Protein AF-A0A7V7XJT5-F1 (afdb_monomer_lite)

Structure (mmCIF, N/CA/C/O backbone):
data_AF-A0A7V7XJT5-F1
#
_entry.id   AF-A0A7V7XJT5-F1
#
loop_
_atom_site.group_PDB
_atom_site.id
_atom_site.type_symbol
_atom_site.label_atom_id
_atom_site.label_alt_id
_atom_site.label_comp_id
_atom_site.label_asym_id
_atom_site.label_entity_id
_atom_site.label_seq_id
_atom_site.pdbx_PDB_ins_code
_atom_site.Cartn_x
_atom_site.Cartn_y
_atom_site.Cartn_z
_atom_site.occupancy
_atom_site.B_iso_or_equiv
_atom_site.auth_seq_id
_atom_site.auth_comp_id
_atom_site.auth_asym_id
_atom_site.auth_atom_id
_atom_site.pdbx_PDB_model_num
ATOM 1 N N . MET A 1 1 ? 20.065 -6.247 -8.187 1.00 69.31 1 MET A N 1
ATOM 2 C CA . MET A 1 1 ? 19.082 -5.163 -7.949 1.00 69.31 1 MET A CA 1
ATOM 3 C C . MET A 1 1 ? 19.843 -3.856 -7.862 1.00 69.31 1 MET A C 1
ATOM 5 O O . MET A 1 1 ? 20.864 -3.833 -7.185 1.00 69.31 1 MET A O 1
ATOM 9 N N . ASN A 1 2 ? 19.409 -2.814 -8.571 1.00 86.94 2 ASN A N 1
ATOM 10 C CA . ASN A 1 2 ? 20.040 -1.496 -8.467 1.00 86.94 2 ASN A CA 1
ATOM 11 C C . ASN A 1 2 ? 19.500 -0.733 -7.239 1.00 86.94 2 ASN A C 1
ATOM 13 O O . ASN A 1 2 ? 18.466 -1.097 -6.671 1.00 86.94 2 ASN A O 1
ATOM 17 N N . ALA A 1 3 ? 20.217 0.311 -6.814 1.00 90.88 3 ALA A N 1
ATOM 18 C CA . ALA A 1 3 ? 19.859 1.100 -5.632 1.00 90.88 3 ALA A CA 1
ATOM 19 C C . ALA A 1 3 ? 18.457 1.729 -5.744 1.00 90.88 3 ALA A C 1
ATOM 21 O O . ALA A 1 3 ? 17.734 1.819 -4.755 1.00 90.88 3 ALA A O 1
ATOM 22 N N . LEU A 1 4 ? 18.049 2.100 -6.960 1.00 91.44 4 LEU A N 1
ATOM 23 C CA . LEU A 1 4 ? 16.752 2.713 -7.230 1.00 91.44 4 LEU A CA 1
ATOM 24 C C . LEU A 1 4 ? 15.585 1.734 -7.012 1.00 91.44 4 LEU A C 1
ATOM 26 O O . LEU A 1 4 ? 14.600 2.095 -6.372 1.00 91.44 4 LEU A O 1
ATOM 30 N N . SER A 1 5 ? 15.703 0.478 -7.459 1.00 89.50 5 SER A N 1
ATOM 31 C CA . SER A 1 5 ? 14.699 -0.557 -7.179 1.00 89.50 5 SER A CA 1
ATOM 32 C C . SER A 1 5 ? 14.572 -0.822 -5.680 1.00 89.50 5 SER A C 1
ATOM 34 O O . SER A 1 5 ? 13.467 -0.982 -5.171 1.00 89.50 5 SER A O 1
ATOM 36 N N . ILE A 1 6 ? 15.691 -0.848 -4.952 1.00 93.25 6 ILE A N 1
ATOM 37 C CA . ILE A 1 6 ? 15.664 -1.029 -3.493 1.00 93.25 6 ILE A CA 1
ATOM 38 C C . ILE A 1 6 ? 14.918 0.133 -2.832 1.00 93.25 6 ILE A C 1
ATOM 40 O O . ILE A 1 6 ? 14.071 -0.103 -1.974 1.00 93.25 6 ILE A O 1
ATOM 44 N N . LEU A 1 7 ? 15.176 1.370 -3.265 1.00 94.50 7 LEU A N 1
ATOM 45 C CA . LEU A 1 7 ? 14.488 2.552 -2.752 1.00 94.50 7 LEU A CA 1
ATOM 46 C C . LEU A 1 7 ? 12.970 2.469 -2.960 1.00 94.50 7 LEU A C 1
ATOM 48 O O . LEU A 1 7 ? 12.222 2.674 -2.006 1.00 94.50 7 LEU A O 1
ATOM 52 N N . PHE A 1 8 ? 12.507 2.114 -4.163 1.00 93.69 8 PHE A N 1
ATOM 53 C CA . PHE A 1 8 ? 11.075 1.916 -4.412 1.00 93.69 8 PHE A CA 1
ATOM 54 C C . PHE A 1 8 ? 10.488 0.831 -3.505 1.00 93.69 8 PHE A C 1
ATOM 56 O O . PHE A 1 8 ? 9.440 1.032 -2.899 1.00 93.69 8 PHE A O 1
ATOM 63 N N . LEU A 1 9 ? 11.184 -0.292 -3.335 1.00 93.06 9 LEU A N 1
ATOM 64 C CA . LEU A 1 9 ? 10.716 -1.355 -2.450 1.00 93.06 9 LEU A CA 1
ATOM 65 C C . LEU A 1 9 ? 10.589 -0.877 -0.989 1.00 93.06 9 LEU A C 1
ATOM 67 O O . LEU A 1 9 ? 9.593 -1.167 -0.329 1.00 93.06 9 LEU A O 1
ATOM 71 N N . LEU A 1 10 ? 11.561 -0.109 -0.490 1.00 96.31 10 LEU A N 1
ATOM 72 C CA . LEU A 1 10 ? 11.517 0.467 0.858 1.00 96.31 10 LEU A CA 1
ATOM 73 C C . LEU A 1 10 ? 10.357 1.454 1.025 1.00 96.31 10 LEU A C 1
ATOM 75 O O . LEU A 1 10 ? 9.657 1.405 2.036 1.00 96.31 10 LEU A O 1
ATOM 79 N N . ILE A 1 11 ? 10.119 2.309 0.027 1.00 96.31 11 ILE A N 1
ATOM 80 C CA . ILE A 1 11 ? 8.983 3.240 0.020 1.00 96.31 11 ILE A CA 1
ATOM 81 C C . ILE A 1 11 ? 7.661 2.465 0.059 1.00 96.31 11 ILE A C 1
ATOM 83 O O . ILE A 1 11 ? 6.767 2.825 0.822 1.00 96.31 11 ILE A O 1
ATOM 87 N N . PHE A 1 12 ? 7.550 1.368 -0.691 1.00 95.19 12 PHE A N 1
ATOM 88 C CA . PHE A 1 12 ? 6.360 0.517 -0.693 1.00 95.19 12 PHE A CA 1
ATOM 89 C C . PHE A 1 12 ? 6.075 -0.060 0.701 1.00 95.19 12 PHE A C 1
ATOM 91 O O . PHE A 1 12 ? 4.962 0.077 1.210 1.00 95.19 12 PHE A O 1
ATOM 98 N N . PHE A 1 13 ? 7.085 -0.621 1.371 1.00 95.88 13 PHE A N 1
ATOM 99 C CA . PHE A 1 13 ? 6.923 -1.106 2.746 1.00 95.88 13 PHE A CA 1
ATOM 100 C C . PHE A 1 13 ? 6.573 0.012 3.732 1.00 95.88 13 PHE A C 1
ATOM 102 O O . PHE A 1 13 ? 5.737 -0.189 4.616 1.00 95.88 13 PHE A O 1
ATOM 109 N N . LEU A 1 14 ? 7.161 1.198 3.568 1.00 97.00 14 LEU A N 1
ATOM 110 C CA . LEU A 1 14 ? 6.848 2.358 4.397 1.00 97.00 14 LEU A CA 1
ATOM 111 C C . LEU A 1 14 ? 5.386 2.802 4.222 1.00 97.00 14 LEU A C 1
ATOM 113 O O . LEU A 1 14 ? 4.721 3.091 5.215 1.00 97.00 14 LEU A O 1
ATOM 117 N N . ILE A 1 15 ? 4.861 2.801 2.992 1.00 95.94 15 ILE A N 1
ATOM 118 C CA . ILE A 1 15 ? 3.450 3.107 2.697 1.00 95.94 15 ILE A CA 1
ATOM 119 C C . ILE A 1 15 ? 2.523 2.102 3.386 1.00 95.94 15 ILE A C 1
ATOM 121 O O . ILE A 1 15 ? 1.544 2.507 4.020 1.00 95.94 15 ILE A O 1
ATOM 125 N N . LEU A 1 16 ? 2.830 0.804 3.300 1.00 95.00 16 LEU A N 1
ATOM 126 C CA . LEU A 1 16 ? 2.049 -0.241 3.969 1.00 95.00 16 LEU A CA 1
ATOM 127 C C . LEU A 1 16 ? 2.044 -0.049 5.490 1.00 95.00 16 LEU A C 1
ATOM 129 O O . LEU A 1 16 ? 0.985 -0.094 6.119 1.00 95.00 16 LEU A O 1
ATOM 133 N N . PHE A 1 17 ? 3.211 0.228 6.075 1.00 96.25 17 PHE A N 1
ATOM 134 C CA . PHE A 1 17 ? 3.351 0.478 7.507 1.00 96.25 17 PHE A CA 1
ATOM 135 C C . PHE A 1 17 ? 2.575 1.722 7.960 1.00 96.25 17 PHE A C 1
ATOM 137 O O . PHE A 1 17 ? 1.815 1.665 8.927 1.00 96.25 17 PHE A O 1
ATOM 144 N N . LEU A 1 18 ? 2.711 2.838 7.240 1.00 95.06 18 LEU A N 1
ATOM 145 C CA . LEU A 1 18 ? 1.974 4.069 7.531 1.00 95.06 18 LEU A CA 1
ATOM 146 C C . LEU A 1 18 ? 0.465 3.850 7.426 1.00 95.06 18 LEU A C 1
ATOM 148 O O . LEU A 1 18 ? -0.272 4.274 8.311 1.00 95.06 18 LEU A O 1
ATOM 152 N N . THR A 1 19 ? 0.008 3.137 6.395 1.00 93.25 19 THR A N 1
ATOM 153 C CA . THR A 1 19 ? -1.415 2.806 6.219 1.00 93.25 19 THR A CA 1
ATOM 154 C C . THR A 1 19 ? -1.935 1.988 7.397 1.00 93.25 19 THR A C 1
ATOM 156 O O . THR A 1 19 ? -2.987 2.310 7.949 1.00 93.25 19 T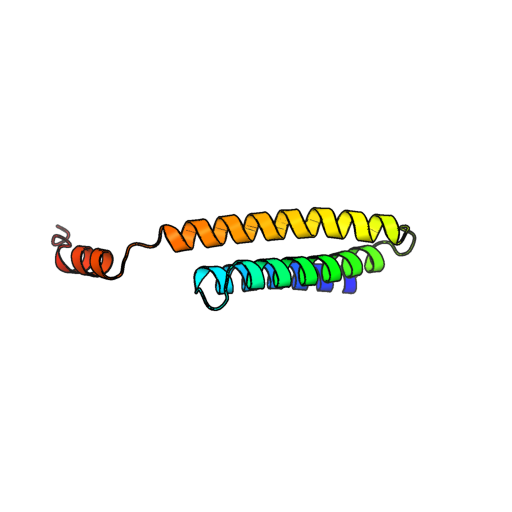HR A O 1
ATOM 159 N N . TYR A 1 20 ? -1.182 0.974 7.835 1.00 93.50 20 TYR A N 1
ATOM 160 C CA . TYR A 1 20 ? -1.523 0.193 9.022 1.00 93.50 20 TYR A CA 1
ATOM 161 C C . TYR A 1 20 ? -1.689 1.089 10.260 1.00 93.50 20 TYR A C 1
ATOM 163 O O . TYR A 1 20 ? -2.700 0.995 10.958 1.00 93.50 20 TYR A O 1
ATOM 171 N N . VAL A 1 21 ? -0.734 1.993 10.512 1.00 94.25 21 VAL A N 1
ATOM 172 C CA . VAL A 1 21 ? -0.788 2.919 11.656 1.00 94.25 21 VAL A CA 1
ATOM 173 C C . VAL A 1 21 ? -1.986 3.864 11.552 1.00 94.25 21 VAL A C 1
ATOM 175 O O . VAL A 1 21 ? -2.710 4.023 12.534 1.00 94.25 21 VAL A O 1
ATOM 178 N N . ILE A 1 22 ? -2.224 4.453 10.379 1.00 93.44 22 ILE A N 1
ATOM 179 C CA . ILE A 1 22 ? -3.340 5.372 10.114 1.00 93.44 22 ILE A CA 1
ATOM 180 C C . ILE A 1 22 ? -4.681 4.690 10.395 1.00 93.44 22 ILE A C 1
ATOM 182 O O . ILE A 1 22 ? -5.499 5.235 11.142 1.00 93.44 22 ILE A O 1
ATOM 186 N N . VAL A 1 23 ? -4.901 3.494 9.836 1.00 92.69 23 VAL A N 1
ATOM 187 C CA . VAL A 1 23 ? -6.162 2.760 10.014 1.00 92.69 23 VAL A CA 1
ATOM 188 C C . VAL A 1 23 ? -6.346 2.349 11.464 1.00 92.69 23 VAL A C 1
ATOM 190 O O . VAL A 1 23 ? -7.440 2.529 12.005 1.00 92.69 23 VAL A O 1
ATOM 193 N N . ARG A 1 24 ? -5.281 1.856 12.106 1.00 90.94 24 ARG A N 1
ATOM 194 C CA . ARG A 1 24 ? -5.312 1.433 13.508 1.00 90.94 24 ARG A CA 1
ATOM 195 C C . ARG A 1 24 ? -5.613 2.592 14.454 1.00 90.94 24 ARG A C 1
ATOM 197 O O . ARG A 1 24 ? -6.425 2.444 15.357 1.00 90.94 24 ARG A O 1
ATOM 204 N N . ARG A 1 25 ? -4.991 3.752 14.234 1.00 89.00 25 ARG A N 1
ATOM 205 C CA . ARG A 1 25 ? -5.232 4.969 15.025 1.00 89.00 25 ARG A CA 1
ATOM 206 C C . ARG A 1 25 ? -6.550 5.662 14.680 1.00 89.00 25 ARG A C 1
ATOM 208 O O . ARG A 1 25 ? -6.957 6.557 15.412 1.00 89.00 25 ARG A O 1
ATOM 215 N N . GLY A 1 26 ? -7.191 5.279 13.577 1.00 88.88 26 GLY A N 1
ATOM 216 C CA . GLY A 1 26 ? -8.411 5.917 13.093 1.00 88.88 26 GLY A CA 1
ATOM 217 C C . GLY A 1 26 ? -8.215 7.364 12.652 1.00 88.88 26 GLY A C 1
ATOM 218 O O . GLY A 1 26 ? -9.140 8.155 12.780 1.00 88.88 26 GLY A O 1
ATOM 219 N N . TRP A 1 27 ? -7.028 7.719 12.150 1.00 90.38 27 TRP A N 1
ATOM 220 C CA . TRP A 1 27 ? -6.741 9.078 11.665 1.00 90.38 27 TRP A CA 1
ATOM 221 C C . TRP A 1 27 ? -7.484 9.427 10.375 1.00 90.38 27 TRP A C 1
ATOM 223 O O . TRP A 1 27 ? -7.747 10.595 10.113 1.00 90.38 27 TRP A O 1
ATOM 233 N N . LEU A 1 28 ? -7.795 8.416 9.564 1.00 91.00 28 LEU A N 1
ATOM 234 C CA . LEU A 1 28 ? -8.530 8.546 8.314 1.00 91.00 28 LEU A CA 1
ATOM 235 C C . LEU A 1 28 ? -9.595 7.454 8.226 1.00 91.00 28 LEU A C 1
ATOM 237 O O . LEU A 1 28 ? -9.451 6.368 8.801 1.00 91.00 28 LEU A O 1
ATOM 241 N N . ASP A 1 29 ? -10.638 7.735 7.450 1.00 90.62 29 ASP A N 1
ATOM 242 C CA . ASP A 1 29 ? -11.644 6.742 7.097 1.00 90.62 29 ASP A CA 1
ATOM 243 C C . ASP A 1 29 ? -11.028 5.579 6.315 1.00 90.62 29 ASP A C 1
ATOM 245 O O . ASP A 1 29 ? -10.015 5.715 5.613 1.00 90.62 29 ASP A O 1
ATOM 249 N N . LEU A 1 30 ? -11.665 4.413 6.427 1.00 89.31 30 LEU A N 1
ATOM 250 C CA . LEU A 1 30 ? -11.162 3.169 5.851 1.00 89.31 30 LEU A CA 1
ATOM 251 C C . LEU A 1 30 ? -11.035 3.259 4.326 1.00 89.31 30 LEU A C 1
ATOM 253 O O . LEU A 1 30 ? -10.007 2.884 3.770 1.00 89.31 30 LEU A O 1
ATOM 257 N N . THR A 1 31 ? -12.056 3.809 3.664 1.00 91.06 31 THR A N 1
ATOM 258 C CA . THR A 1 31 ? -12.110 3.959 2.204 1.00 91.06 31 THR A CA 1
ATOM 259 C C . THR A 1 31 ? -11.003 4.875 1.693 1.00 91.06 31 THR A C 1
ATOM 261 O O . THR A 1 31 ? -10.298 4.525 0.748 1.00 91.06 31 THR A O 1
ATOM 264 N N . THR A 1 32 ? -10.803 6.018 2.351 1.00 92.38 32 THR A N 1
ATOM 265 C CA . THR A 1 32 ? -9.749 6.980 2.004 1.00 92.38 32 THR A CA 1
ATOM 266 C C . THR A 1 32 ? -8.368 6.365 2.204 1.00 92.38 32 THR A C 1
ATOM 268 O O . THR A 1 32 ? -7.523 6.450 1.315 1.00 92.38 32 THR A O 1
ATOM 271 N N . SER A 1 33 ? -8.154 5.679 3.332 1.00 92.31 33 SER A N 1
ATOM 272 C CA . SER A 1 33 ? -6.889 4.995 3.634 1.00 92.31 33 SER A CA 1
ATOM 273 C C . SER A 1 33 ? -6.577 3.893 2.620 1.00 92.31 33 SER A C 1
ATOM 275 O O . SER A 1 33 ? -5.452 3.805 2.128 1.00 92.31 33 SER A O 1
ATOM 277 N N . ALA A 1 34 ? -7.576 3.078 2.270 1.00 90.38 34 ALA A N 1
ATOM 278 C CA . ALA A 1 34 ? -7.437 2.003 1.294 1.00 90.38 34 ALA A CA 1
ATOM 279 C C . ALA A 1 34 ? -7.131 2.546 -0.109 1.00 90.38 34 ALA A C 1
ATOM 281 O O . ALA A 1 34 ? -6.203 2.069 -0.761 1.00 90.38 34 ALA A O 1
ATOM 282 N N . GLY A 1 35 ? -7.861 3.576 -0.550 1.00 92.31 35 GLY A N 1
ATOM 283 C CA . GLY A 1 35 ? -7.640 4.215 -1.845 1.00 92.31 35 GLY A CA 1
ATOM 284 C C . GLY A 1 35 ? -6.239 4.815 -1.960 1.00 92.31 35 GLY A C 1
ATOM 285 O O . GLY A 1 35 ? -5.524 4.537 -2.923 1.00 92.31 35 GLY A O 1
ATOM 286 N N . LEU A 1 36 ? -5.810 5.577 -0.949 1.00 93.81 36 LEU A N 1
ATOM 287 C CA . LEU A 1 36 ? -4.487 6.202 -0.937 1.00 93.81 36 LEU A CA 1
ATOM 288 C C . LEU A 1 36 ? -3.367 5.151 -0.936 1.00 93.81 36 LEU A C 1
ATOM 290 O O . LEU A 1 36 ? -2.412 5.259 -1.707 1.00 93.81 36 LEU A O 1
ATOM 294 N N . CYS A 1 37 ? -3.507 4.111 -0.108 1.00 94.19 37 CYS A N 1
ATOM 295 C CA . CYS A 1 37 ? -2.547 3.014 -0.024 1.00 94.19 37 CYS A CA 1
ATOM 296 C C . CYS A 1 37 ? -2.424 2.265 -1.354 1.00 94.19 37 CYS A C 1
ATOM 298 O O . CYS A 1 37 ? -1.303 2.034 -1.808 1.00 94.19 37 CYS A O 1
ATOM 300 N N . ALA A 1 38 ? -3.549 1.935 -1.996 1.00 92.81 38 ALA A N 1
ATOM 301 C CA . ALA A 1 38 ? -3.562 1.227 -3.272 1.00 92.81 38 ALA A CA 1
ATOM 302 C C . ALA A 1 38 ? -2.861 2.042 -4.362 1.00 92.81 38 ALA A C 1
ATOM 304 O O . ALA A 1 38 ? -1.940 1.548 -5.009 1.00 92.81 38 ALA A O 1
ATOM 305 N N . VAL A 1 39 ? -3.242 3.312 -4.525 1.00 95.25 39 VAL A N 1
ATOM 306 C CA . VAL A 1 39 ? -2.664 4.197 -5.545 1.00 95.25 39 VAL A CA 1
ATOM 307 C C . VAL A 1 39 ? -1.155 4.350 -5.340 1.00 95.25 39 VAL A C 1
ATOM 309 O O . VAL A 1 39 ? -0.378 4.103 -6.263 1.00 95.25 39 VAL A O 1
ATOM 312 N N . MET A 1 40 ? -0.724 4.685 -4.121 1.00 94.88 40 MET A N 1
ATOM 313 C CA . MET A 1 40 ? 0.698 4.874 -3.811 1.00 94.88 40 MET A CA 1
ATOM 314 C C . MET A 1 40 ? 1.501 3.578 -3.977 1.00 94.88 40 MET A C 1
ATOM 316 O O . MET A 1 40 ? 2.602 3.598 -4.530 1.00 94.88 40 MET A O 1
ATOM 320 N N . SER A 1 41 ? 0.941 2.438 -3.567 1.00 93.25 41 SER A N 1
ATOM 321 C CA . SER A 1 41 ? 1.563 1.121 -3.747 1.00 93.25 41 SER A CA 1
ATOM 322 C C . SER A 1 41 ? 1.769 0.784 -5.219 1.00 93.25 41 SER A C 1
ATOM 324 O O . SER A 1 41 ? 2.860 0.368 -5.604 1.00 93.25 41 SER A O 1
ATOM 326 N N . ILE A 1 42 ? 0.755 1.020 -6.055 1.00 93.44 42 ILE A N 1
ATOM 327 C CA . ILE A 1 42 ? 0.818 0.758 -7.496 1.00 93.44 42 ILE A CA 1
ATOM 328 C C . ILE A 1 42 ? 1.905 1.613 -8.146 1.00 93.44 42 ILE A C 1
ATOM 330 O O . ILE A 1 42 ? 2.773 1.067 -8.823 1.00 93.44 42 ILE A O 1
ATOM 334 N N . PHE A 1 43 ? 1.923 2.928 -7.902 1.00 94.12 43 PHE A N 1
ATOM 335 C CA . PHE A 1 43 ? 2.959 3.808 -8.459 1.00 94.12 43 PHE A CA 1
ATOM 336 C C . PHE A 1 43 ? 4.368 3.376 -8.051 1.00 94.12 43 PHE A C 1
ATOM 338 O O . PHE A 1 43 ? 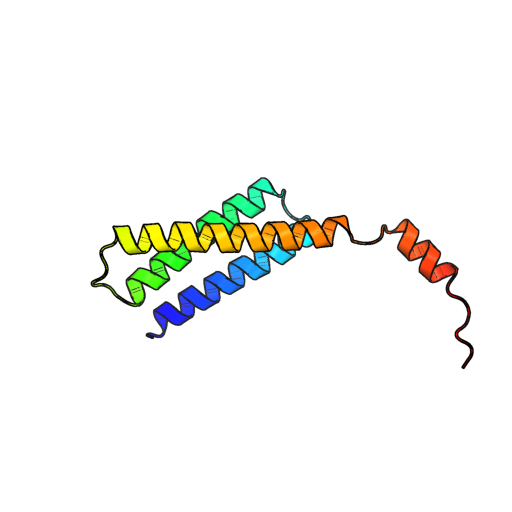5.281 3.342 -8.879 1.00 94.12 43 PHE A O 1
ATOM 345 N N . THR A 1 44 ? 4.533 2.992 -6.788 1.00 93.62 44 THR A N 1
ATOM 346 C CA . THR A 1 44 ? 5.827 2.563 -6.260 1.00 93.62 44 THR A CA 1
ATOM 347 C C . THR A 1 44 ? 6.282 1.241 -6.889 1.00 93.62 44 THR A C 1
ATOM 349 O O . THR A 1 44 ? 7.448 1.099 -7.260 1.00 93.62 44 THR A O 1
ATOM 352 N N . LEU A 1 45 ? 5.366 0.289 -7.085 1.00 92.38 45 LEU A N 1
ATOM 353 C CA . LEU A 1 45 ? 5.655 -0.999 -7.722 1.00 92.38 45 LEU A CA 1
ATOM 354 C C . LEU A 1 45 ? 5.884 -0.881 -9.237 1.00 92.38 45 LEU A C 1
ATOM 356 O O . LEU A 1 45 ? 6.720 -1.606 -9.777 1.00 92.38 45 LEU A O 1
ATOM 360 N N . ILE A 1 46 ? 5.222 0.059 -9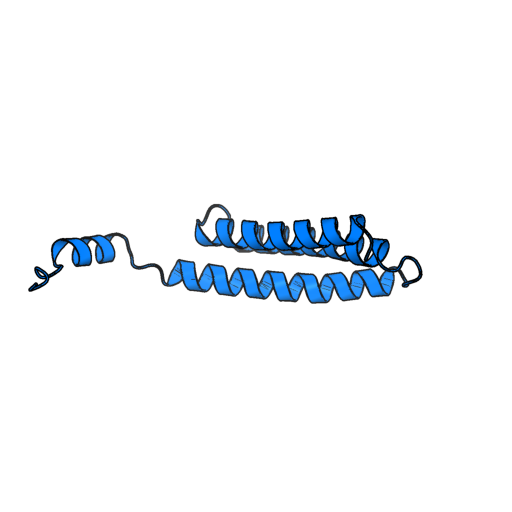.919 1.00 91.44 46 ILE A N 1
ATOM 361 C CA . ILE A 1 46 ? 5.537 0.402 -11.315 1.00 91.44 46 ILE A CA 1
ATOM 362 C C . ILE A 1 46 ? 6.976 0.926 -11.398 1.00 91.44 46 ILE A C 1
ATOM 364 O O . ILE A 1 46 ? 7.760 0.437 -12.212 1.00 91.44 46 ILE A O 1
ATOM 368 N N . GLY A 1 47 ? 7.356 1.865 -10.522 1.00 90.12 47 GLY A N 1
ATOM 369 C CA . GLY A 1 47 ? 8.729 2.381 -10.443 1.00 90.12 47 GLY A CA 1
ATOM 370 C C . GLY A 1 47 ? 9.758 1.284 -10.146 1.00 90.12 47 GLY A C 1
ATOM 371 O O . GLY A 1 47 ? 10.821 1.223 -10.773 1.00 90.12 47 GLY A O 1
ATOM 372 N N . PHE A 1 48 ? 9.421 0.349 -9.255 1.00 90.81 48 PHE A N 1
ATOM 373 C CA . PHE A 1 48 ? 10.229 -0.843 -8.999 1.00 90.81 48 PHE A CA 1
ATOM 374 C C . PHE A 1 48 ? 10.415 -1.702 -10.259 1.00 90.81 48 PHE A C 1
ATOM 376 O O . PHE A 1 48 ? 11.549 -2.035 -10.604 1.00 90.81 48 PHE A O 1
ATOM 383 N N . GLY A 1 49 ? 9.331 -2.028 -10.970 1.00 87.88 49 GLY A N 1
ATOM 384 C CA . GLY A 1 49 ? 9.380 -2.845 -12.186 1.00 87.88 49 GLY A CA 1
ATOM 385 C C . GLY A 1 49 ? 10.223 -2.203 -13.289 1.00 87.88 49 GLY A C 1
ATOM 386 O O . GLY A 1 49 ? 11.129 -2.844 -13.823 1.00 87.88 49 GLY A O 1
ATOM 387 N N . LEU A 1 50 ? 9.994 -0.914 -13.554 1.00 88.75 50 LEU A N 1
ATOM 388 C CA . LEU A 1 50 ? 10.731 -0.153 -14.568 1.00 88.75 50 LEU A CA 1
ATOM 389 C C . LEU A 1 50 ? 12.215 0.018 -14.228 1.00 88.75 50 LEU A C 1
ATOM 391 O O . LEU A 1 50 ? 13.060 -0.021 -15.119 1.00 88.75 50 LEU A O 1
ATOM 395 N N . SER A 1 51 ? 12.549 0.196 -12.946 1.00 86.56 51 SER A N 1
ATOM 396 C CA . SER A 1 51 ? 13.948 0.330 -12.519 1.00 86.56 51 SER A CA 1
ATOM 397 C C . SER A 1 51 ? 14.711 -0.992 -12.556 1.00 86.56 51 SER A C 1
ATOM 399 O O . SER A 1 51 ? 15.923 -0.976 -12.771 1.00 86.56 51 SER A O 1
ATOM 401 N N . ARG A 1 52 ? 14.038 -2.125 -12.333 1.00 83.44 52 ARG A N 1
ATOM 402 C CA . ARG A 1 52 ? 14.677 -3.444 -12.278 1.00 83.44 52 ARG A CA 1
ATOM 403 C C . ARG A 1 52 ? 14.956 -4.000 -13.671 1.00 83.44 52 ARG A C 1
ATOM 405 O O . ARG A 1 52 ? 16.063 -4.473 -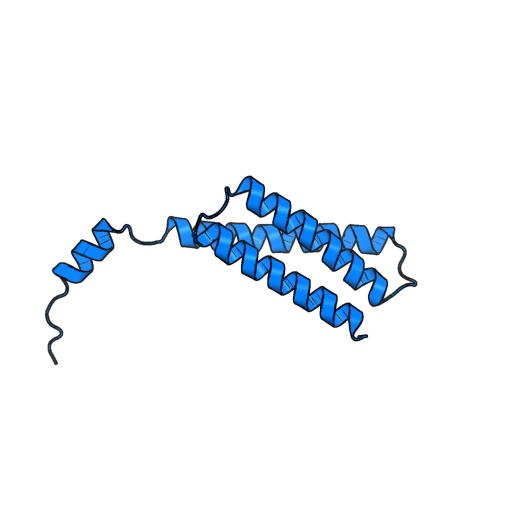13.914 1.00 83.44 52 ARG A O 1
ATOM 412 N N . GLU A 1 53 ? 13.965 -3.954 -14.557 1.00 80.19 53 GLU A N 1
ATOM 413 C CA . GLU A 1 53 ? 14.017 -4.557 -15.891 1.00 80.19 53 GLU A CA 1
ATOM 414 C C . GLU A 1 53 ? 13.376 -3.600 -16.912 1.00 80.19 53 GLU A C 1
ATOM 416 O O . GLU A 1 53 ? 12.193 -3.724 -17.221 1.00 80.19 53 GLU A O 1
ATOM 421 N N . PRO A 1 54 ? 14.136 -2.642 -17.478 1.00 71.44 54 PRO A N 1
ATOM 422 C CA . PRO A 1 54 ? 13.589 -1.667 -18.427 1.00 71.44 54 PRO A CA 1
ATOM 423 C C . PRO A 1 54 ? 13.130 -2.305 -19.748 1.00 71.44 54 PRO A C 1
ATOM 425 O O . PRO A 1 54 ? 12.362 -1.702 -20.490 1.00 71.44 54 PRO A O 1
ATOM 428 N N . ALA A 1 55 ? 13.596 -3.524 -20.043 1.00 70.62 55 ALA A N 1
ATOM 429 C CA . ALA A 1 55 ? 13.179 -4.310 -21.202 1.00 70.62 55 ALA A CA 1
ATOM 430 C C . ALA A 1 55 ? 11.812 -4.996 -21.011 1.00 70.62 55 ALA A C 1
ATOM 432 O O . ALA A 1 55 ? 11.253 -5.515 -21.978 1.00 70.62 55 ALA A O 1
ATOM 433 N N . LEU A 1 56 ? 11.266 -5.016 -19.788 1.00 67.75 56 LEU A N 1
ATOM 434 C CA . LEU A 1 56 ? 9.923 -5.527 -19.548 1.00 67.75 56 LEU A CA 1
ATOM 435 C C . LEU A 1 56 ? 8.908 -4.576 -20.194 1.00 67.75 56 LEU A C 1
ATOM 437 O O . LEU A 1 56 ? 8.950 -3.365 -19.978 1.00 67.75 56 LEU A O 1
ATOM 441 N N . ALA A 1 57 ? 7.966 -5.117 -20.968 1.00 77.25 57 ALA A N 1
ATOM 442 C CA . ALA A 1 57 ? 6.900 -4.307 -21.545 1.00 77.25 57 ALA A CA 1
ATOM 443 C C . ALA A 1 57 ? 6.142 -3.575 -20.423 1.00 77.25 57 ALA A C 1
ATOM 445 O O . ALA A 1 57 ? 5.652 -4.216 -19.491 1.00 77.25 57 ALA A O 1
ATOM 446 N N . LEU A 1 58 ? 6.009 -2.247 -20.537 1.00 83.00 58 LEU A N 1
ATOM 447 C CA . LEU A 1 58 ? 5.349 -1.366 -19.559 1.00 83.00 58 LEU A CA 1
ATOM 448 C C . LEU A 1 58 ? 4.008 -1.935 -19.057 1.00 83.00 58 LEU A C 1
ATOM 450 O O . LEU A 1 58 ? 3.703 -1.871 -17.870 1.00 83.00 58 LEU A O 1
ATOM 454 N N . VAL A 1 59 ? 3.242 -2.559 -19.954 1.00 85.25 59 VAL A N 1
ATOM 455 C CA . VAL A 1 59 ? 1.954 -3.202 -19.656 1.00 85.25 59 VAL A CA 1
ATOM 456 C C . VAL A 1 59 ? 2.084 -4.328 -18.621 1.00 85.25 59 VAL A C 1
ATOM 458 O O . VAL A 1 59 ? 1.275 -4.396 -17.699 1.00 85.25 59 VAL A O 1
ATOM 461 N N . HIS A 1 60 ? 3.110 -5.179 -18.721 1.00 85.75 60 HIS A N 1
ATOM 462 C CA . HIS A 1 60 ? 3.347 -6.258 -17.755 1.00 85.75 60 HIS A CA 1
ATOM 463 C C . HIS A 1 60 ? 3.730 -5.704 -16.381 1.00 85.75 60 HIS A C 1
ATOM 465 O O . HIS A 1 60 ? 3.230 -6.190 -15.367 1.00 85.75 60 HIS A O 1
ATOM 471 N N . ALA A 1 61 ? 4.570 -4.664 -16.342 1.00 86.31 61 ALA A N 1
ATOM 472 C CA . ALA A 1 61 ? 4.963 -4.014 -15.094 1.00 86.31 61 ALA A CA 1
ATOM 473 C C . ALA A 1 61 ? 3.756 -3.379 -14.384 1.00 86.31 61 ALA A C 1
ATOM 475 O O . ALA A 1 61 ? 3.590 -3.558 -13.179 1.00 86.31 61 ALA A O 1
ATOM 476 N N . ILE A 1 62 ? 2.881 -2.699 -15.134 1.00 89.50 62 ILE A N 1
ATOM 477 C CA . ILE A 1 62 ? 1.643 -2.117 -14.598 1.00 89.50 62 ILE A CA 1
ATOM 478 C C . ILE A 1 62 ? 0.721 -3.212 -14.064 1.00 89.50 62 ILE A C 1
ATOM 480 O O . ILE A 1 62 ? 0.248 -3.109 -12.935 1.00 89.50 62 ILE A O 1
ATOM 484 N N . LEU A 1 63 ? 0.481 -4.271 -14.838 1.00 91.00 63 LEU A N 1
ATOM 485 C CA . LEU A 1 63 ? -0.450 -5.325 -14.441 1.00 91.00 63 LEU A CA 1
ATOM 486 C C . LEU A 1 63 ? 0.032 -6.060 -13.182 1.00 91.00 63 LEU A C 1
ATOM 488 O O . LEU A 1 63 ? -0.746 -6.255 -12.249 1.00 91.00 63 LEU A O 1
ATOM 492 N N . ALA A 1 64 ? 1.326 -6.380 -13.106 1.00 89.38 64 ALA A N 1
ATOM 493 C CA . ALA A 1 64 ? 1.927 -6.962 -11.909 1.00 89.38 64 ALA A CA 1
ATOM 494 C C . ALA A 1 64 ? 1.836 -6.015 -10.699 1.00 89.38 64 ALA A C 1
ATOM 496 O O . ALA A 1 64 ? 1.460 -6.445 -9.609 1.00 89.38 64 ALA A O 1
ATOM 497 N N . ALA A 1 65 ? 2.126 -4.724 -10.888 1.00 90.00 65 ALA A N 1
ATOM 498 C CA . ALA A 1 65 ? 2.049 -3.721 -9.829 1.00 90.00 65 ALA A CA 1
ATOM 499 C C . ALA A 1 65 ? 0.624 -3.535 -9.291 1.00 90.00 65 ALA A C 1
ATOM 501 O O . ALA A 1 65 ? 0.444 -3.423 -8.080 1.00 90.00 65 ALA A O 1
ATOM 502 N N . VAL A 1 66 ? -0.385 -3.546 -10.167 1.00 92.50 66 VAL A N 1
ATOM 503 C CA . VAL A 1 66 ? -1.800 -3.473 -9.778 1.00 92.50 66 VAL A CA 1
ATOM 504 C C . VAL A 1 66 ? -2.193 -4.685 -8.944 1.00 92.50 66 VAL A C 1
ATOM 506 O O . VAL A 1 66 ? -2.718 -4.521 -7.845 1.00 92.50 66 VAL A O 1
ATOM 509 N N . VAL A 1 67 ? -1.898 -5.895 -9.422 1.00 95.12 67 VAL A N 1
ATOM 510 C CA . VAL A 1 67 ? -2.262 -7.129 -8.712 1.00 95.12 67 VAL A CA 1
ATOM 511 C C . VAL A 1 67 ? -1.580 -7.197 -7.345 1.00 95.12 67 VAL A C 1
ATOM 513 O O . VAL A 1 67 ? -2.250 -7.382 -6.330 1.00 95.12 67 VAL A O 1
ATOM 516 N N . ILE A 1 68 ? -0.261 -6.998 -7.296 1.00 93.19 68 ILE A N 1
ATOM 517 C CA . ILE A 1 68 ? 0.510 -7.074 -6.048 1.00 93.19 68 ILE A CA 1
ATOM 518 C C . ILE A 1 68 ? 0.101 -5.940 -5.101 1.00 93.19 68 ILE A C 1
ATOM 520 O O . ILE A 1 68 ? -0.157 -6.191 -3.925 1.00 93.19 68 ILE A O 1
ATOM 524 N N . GLY A 1 69 ? -0.010 -4.710 -5.605 1.00 91.25 69 GLY A N 1
ATOM 525 C CA . GLY A 1 69 ? -0.402 -3.548 -4.811 1.00 91.25 69 GLY A CA 1
ATOM 526 C C . GLY A 1 69 ? -1.754 -3.753 -4.133 1.00 91.25 69 GLY A C 1
ATOM 527 O O . GLY A 1 69 ? -1.856 -3.593 -2.920 1.00 91.25 69 GLY A O 1
ATOM 528 N N . LEU A 1 70 ? -2.768 -4.202 -4.879 1.00 93.31 70 LEU A N 1
ATOM 529 C CA . LEU A 1 70 ? -4.102 -4.450 -4.329 1.00 93.31 70 LEU A CA 1
ATOM 530 C C . LEU A 1 70 ? -4.119 -5.578 -3.290 1.00 93.31 70 LEU A C 1
ATOM 532 O O . LEU A 1 70 ? -4.782 -5.432 -2.263 1.00 93.31 70 LEU A O 1
ATOM 536 N N . ILE A 1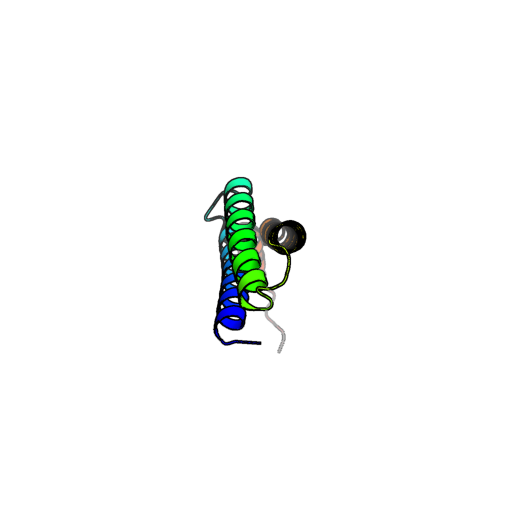 71 ? -3.380 -6.671 -3.513 1.00 96.19 71 ILE A N 1
ATOM 537 C CA . ILE A 1 71 ? -3.290 -7.782 -2.550 1.00 96.19 71 ILE A CA 1
ATOM 538 C C . ILE A 1 71 ? -2.704 -7.295 -1.222 1.00 96.19 71 ILE A C 1
ATOM 540 O O . ILE A 1 71 ? -3.286 -7.534 -0.162 1.00 96.19 71 ILE A O 1
ATOM 544 N N . PHE A 1 72 ? -1.572 -6.589 -1.268 1.00 93.75 72 PHE A N 1
ATOM 545 C CA . PHE A 1 72 ? -0.908 -6.109 -0.057 1.00 93.75 72 PHE A CA 1
ATOM 546 C C . PHE A 1 72 ? -1.710 -5.017 0.650 1.00 93.75 72 PHE A C 1
ATOM 548 O O . PHE A 1 72 ? -1.834 -5.058 1.876 1.00 93.75 72 PHE A O 1
ATOM 555 N N . THR A 1 73 ? -2.304 -4.081 -0.096 1.00 92.44 73 THR A N 1
ATOM 556 C CA . THR A 1 73 ? -3.208 -3.082 0.481 1.00 92.44 73 THR A CA 1
ATOM 557 C C . THR A 1 73 ? -4.390 -3.760 1.170 1.00 92.44 73 THR A C 1
ATOM 559 O O . THR A 1 73 ? -4.657 -3.468 2.333 1.00 92.44 73 THR A O 1
ATOM 562 N N . GLY A 1 74 ? -5.061 -4.705 0.507 1.00 91.81 74 GLY A N 1
ATOM 563 C CA . GLY A 1 74 ? -6.182 -5.441 1.091 1.00 91.81 74 GLY A CA 1
ATOM 564 C C . GLY A 1 74 ? -5.791 -6.170 2.377 1.00 91.81 74 GLY A C 1
ATOM 565 O O . GLY A 1 74 ? -6.464 -6.019 3.397 1.00 91.81 74 GLY A O 1
ATOM 566 N N . ALA A 1 75 ? -4.666 -6.888 2.365 1.00 94.31 75 ALA A N 1
ATOM 567 C CA . ALA A 1 75 ? -4.168 -7.610 3.533 1.00 94.31 75 ALA A CA 1
ATOM 568 C C . ALA A 1 75 ? -3.891 -6.680 4.729 1.00 94.31 75 ALA A C 1
ATOM 570 O O . ALA A 1 75 ? -4.324 -6.968 5.846 1.00 94.31 75 ALA A O 1
ATOM 571 N N . ILE A 1 76 ? -3.219 -5.546 4.502 1.00 94.00 76 ILE A N 1
ATOM 572 C CA . ILE A 1 76 ? -2.905 -4.577 5.564 1.00 94.00 76 ILE A CA 1
ATOM 573 C C . ILE A 1 76 ? -4.167 -3.929 6.120 1.00 94.00 76 ILE A C 1
ATOM 575 O O . ILE A 1 76 ? -4.278 -3.775 7.335 1.00 94.00 76 ILE A O 1
ATOM 579 N N . ILE A 1 77 ? -5.118 -3.577 5.256 1.00 92.44 77 ILE A N 1
ATOM 580 C CA . ILE A 1 77 ? -6.384 -2.978 5.673 1.00 92.44 77 ILE A CA 1
ATOM 581 C C . ILE A 1 77 ? -7.180 -3.968 6.529 1.00 92.44 77 ILE A C 1
ATOM 583 O O . ILE A 1 77 ? -7.582 -3.613 7.634 1.00 92.44 77 ILE A O 1
ATOM 587 N N . VAL A 1 78 ? -7.336 -5.219 6.081 1.00 93.69 78 VAL A N 1
ATOM 588 C CA . VAL A 1 78 ? -8.032 -6.270 6.846 1.00 93.69 78 VAL A CA 1
ATOM 589 C C . VAL A 1 78 ? -7.370 -6.485 8.204 1.00 93.69 78 VAL A C 1
ATOM 591 O O . VAL A 1 78 ? -8.053 -6.491 9.229 1.00 93.69 78 VAL A O 1
ATOM 594 N N . MET A 1 79 ? -6.042 -6.606 8.231 1.00 92.56 79 MET A N 1
ATOM 595 C CA . MET A 1 79 ? -5.292 -6.805 9.469 1.00 92.56 79 MET A CA 1
ATOM 596 C C . MET A 1 79 ? -5.443 -5.609 10.420 1.00 92.56 79 MET A C 1
ATOM 598 O O . MET A 1 79 ? -5.735 -5.792 11.602 1.00 92.56 79 MET A O 1
ATOM 602 N N . ALA A 1 80 ? -5.285 -4.382 9.921 1.00 90.94 80 ALA A N 1
ATOM 603 C CA . ALA A 1 80 ? -5.406 -3.167 10.725 1.00 90.94 80 ALA A CA 1
ATOM 604 C C . ALA A 1 80 ? -6.825 -2.987 11.284 1.00 90.94 80 ALA A C 1
ATOM 606 O O . ALA A 1 80 ? -6.984 -2.673 12.465 1.00 90.94 80 ALA A O 1
ATOM 607 N N . SER A 1 81 ? -7.849 -3.226 10.462 1.00 88.56 81 SER A N 1
ATOM 608 C CA . SER A 1 81 ? -9.251 -3.169 10.879 1.00 88.56 81 SER A CA 1
ATOM 609 C C . SER A 1 81 ? -9.575 -4.217 11.934 1.00 88.56 81 SER A C 1
ATOM 611 O O . SER A 1 81 ? -10.199 -3.879 12.936 1.00 88.56 81 SER A O 1
ATOM 613 N N . PHE A 1 82 ? -9.116 -5.458 11.754 1.00 90.38 82 PHE A N 1
ATOM 614 C CA . PHE A 1 82 ? -9.324 -6.529 12.727 1.00 90.38 82 PHE A CA 1
ATOM 615 C C . PHE A 1 82 ? -8.775 -6.154 14.108 1.00 90.38 82 PHE A C 1
ATOM 617 O O . PHE A 1 82 ? -9.486 -6.245 15.107 1.00 90.38 82 PHE A O 1
ATOM 624 N N . PHE A 1 83 ? -7.535 -5.659 14.170 1.00 88.56 83 PHE A N 1
ATOM 625 C CA . PHE A 1 83 ? -6.949 -5.241 15.443 1.00 88.56 83 PHE A CA 1
ATOM 626 C C . PHE A 1 83 ? -7.641 -4.022 16.044 1.00 88.56 83 PHE A C 1
ATOM 628 O O . PHE A 1 83 ? -7.820 -3.987 17.254 1.00 88.56 83 PHE A O 1
ATOM 635 N N . ARG A 1 84 ? -8.062 -3.050 15.229 1.00 84.88 84 ARG A N 1
ATOM 636 C CA . ARG A 1 84 ? -8.777 -1.869 15.726 1.00 84.88 84 ARG A CA 1
ATOM 637 C C . ARG A 1 84 ? -10.130 -2.223 16.347 1.00 84.88 84 ARG A C 1
ATOM 639 O O . ARG A 1 84 ? -10.495 -1.633 17.357 1.00 84.88 84 ARG A O 1
ATOM 646 N N . VAL A 1 85 ? -10.872 -3.157 15.754 1.00 85.12 85 VAL A N 1
ATOM 647 C CA . VAL A 1 85 ? -12.191 -3.578 16.265 1.00 85.12 85 VAL A CA 1
ATOM 648 C C . VAL A 1 85 ? -12.061 -4.422 17.537 1.00 85.12 85 VAL A C 1
ATOM 650 O O . VAL A 1 85 ? -12.919 -4.339 18.409 1.00 85.12 85 VAL A O 1
ATOM 653 N N . ASN A 1 86 ? -10.972 -5.182 17.675 1.00 83.31 86 ASN A N 1
ATOM 654 C CA . ASN A 1 86 ? -10.726 -6.046 18.832 1.00 83.31 86 ASN A CA 1
ATOM 655 C C . ASN A 1 86 ? -9.943 -5.367 19.973 1.00 83.31 86 ASN A C 1
ATOM 657 O O . ASN A 1 86 ? -9.537 -6.044 20.919 1.00 83.31 86 ASN A O 1
ATOM 661 N N . GLU A 1 87 ? -9.685 -4.058 19.912 1.00 75.44 87 GLU A N 1
ATOM 662 C CA . GLU A 1 87 ? -9.065 -3.356 21.037 1.00 75.44 87 GLU A CA 1
ATOM 663 C C . GLU A 1 87 ? -10.074 -3.247 22.199 1.00 75.44 87 GLU A C 1
ATOM 665 O O . GLU A 1 87 ? -11.166 -2.710 22.000 1.00 75.44 87 GLU A O 1
ATOM 670 N N . PRO A 1 88 ? -9.739 -3.734 23.417 1.00 67.88 88 PRO A N 1
ATOM 671 C CA . PRO A 1 88 ? -10.665 -3.675 24.540 1.00 67.88 88 PRO A CA 1
ATOM 672 C C . PRO A 1 88 ? -11.025 -2.220 24.826 1.00 67.88 88 PRO A C 1
ATOM 674 O O . PRO A 1 88 ? -10.153 -1.335 24.829 1.00 67.88 88 PRO A O 1
ATOM 677 N N . GLY A 1 89 ? -12.318 -1.980 25.035 1.00 71.19 89 GLY A N 1
ATOM 678 C CA . GLY A 1 89 ? -12.843 -0.640 25.257 1.00 71.19 89 GLY A CA 1
ATOM 679 C C . GLY A 1 89 ? -12.179 0.022 26.465 1.00 71.19 89 GLY A C 1
ATOM 680 O O . GLY A 1 89 ? -11.763 -0.647 27.411 1.00 71.19 89 GLY A O 1
ATOM 681 N N . GLU A 1 90 ? -12.095 1.352 26.455 1.00 68.12 90 GLU A N 1
ATOM 682 C CA . GLU A 1 90 ? -11.551 2.154 27.567 1.00 68.12 90 GLU A CA 1
ATOM 683 C C . GLU A 1 90 ? -12.173 1.762 28.922 1.00 68.12 90 GLU A C 1
ATOM 685 O O . GLU A 1 90 ? -11.469 1.629 29.922 1.00 68.12 90 GLU A O 1
ATOM 690 N N . ALA A 1 91 ? -13.483 1.483 28.937 1.00 63.72 91 ALA A N 1
ATOM 691 C CA . ALA A 1 91 ? -14.201 1.030 30.125 1.00 63.72 91 ALA A CA 1
ATOM 692 C C . ALA A 1 91 ? -13.711 -0.340 30.618 1.00 63.72 91 ALA A C 1
ATOM 694 O O . ALA A 1 91 ? -13.429 -0.504 31.800 1.00 63.72 91 ALA A O 1
ATOM 695 N N . GLU A 1 92 ? -13.547 -1.314 29.722 1.00 73.25 92 GLU A N 1
ATOM 696 C CA . GLU A 1 92 ? -13.059 -2.655 30.060 1.00 73.25 92 GLU A CA 1
ATOM 697 C C . GLU A 1 92 ? -11.614 -2.615 30.574 1.00 73.25 92 GLU A C 1
ATOM 699 O O . GLU A 1 92 ? -11.297 -3.230 31.594 1.00 73.25 92 GLU A O 1
ATOM 704 N N . LYS A 1 93 ? -10.754 -1.803 29.947 1.00 73.94 93 LYS A N 1
ATOM 705 C CA . LYS A 1 93 ? -9.386 -1.550 30.425 1.00 73.94 93 LY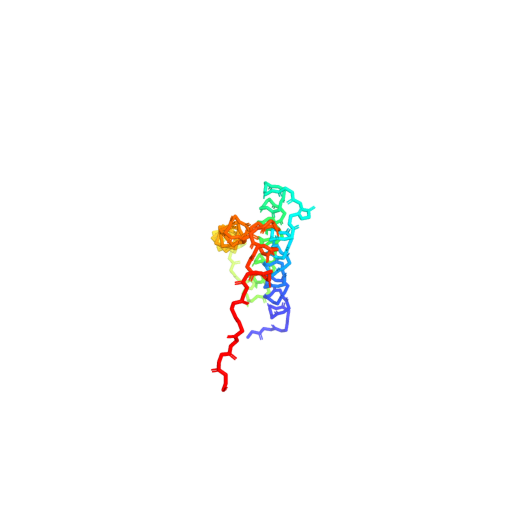S A CA 1
ATOM 706 C C . LYS A 1 93 ? -9.377 -0.939 31.830 1.00 73.94 93 LYS A C 1
ATOM 708 O O . LYS A 1 93 ? -8.555 -1.336 32.658 1.00 73.94 93 LYS A O 1
ATOM 713 N N . ALA A 1 94 ? -10.290 -0.009 32.115 1.00 72.56 94 ALA A N 1
ATOM 714 C CA . ALA A 1 94 ? -10.434 0.602 33.435 1.00 72.56 94 ALA A CA 1
ATOM 715 C C . ALA A 1 94 ? -10.971 -0.381 34.493 1.00 72.56 94 ALA A C 1
ATOM 717 O O . ALA A 1 94 ? -10.513 -0.362 35.634 1.00 72.56 94 ALA A O 1
ATOM 718 N N . TYR A 1 95 ? -11.896 -1.277 34.136 1.00 75.25 95 TYR A N 1
ATOM 719 C CA . TYR A 1 95 ? -12.359 -2.337 35.040 1.00 75.25 95 TYR A CA 1
ATOM 720 C C . TYR A 1 95 ? -11.255 -3.353 35.345 1.00 75.25 95 TYR A C 1
ATOM 722 O O . TYR A 1 95 ? -11.049 -3.697 36.508 1.00 75.25 95 TYR A O 1
ATOM 730 N N . LEU A 1 96 ? -10.514 -3.805 34.331 1.00 78.06 96 LEU A N 1
ATOM 731 C CA . LEU A 1 96 ? -9.425 -4.771 34.498 1.00 78.06 96 LEU A CA 1
ATOM 732 C C . LEU A 1 96 ? -8.258 -4.209 35.316 1.00 78.06 96 LEU A C 1
ATOM 734 O O . LEU A 1 96 ? -7.657 -4.943 36.097 1.00 78.06 96 LEU A O 1
ATOM 738 N N . SER A 1 97 ? -7.937 -2.920 35.174 1.00 75.94 97 SER A N 1
ATOM 739 C CA . SER A 1 97 ? -6.896 -2.284 35.990 1.00 75.94 97 SER A CA 1
ATOM 740 C C . SER A 1 97 ? -7.333 -2.101 37.444 1.00 75.94 97 SER A C 1
ATOM 742 O O . SER A 1 97 ? -6.527 -2.301 38.351 1.00 75.94 97 SER A O 1
ATOM 744 N N . ARG A 1 98 ? -8.612 -1.779 37.674 1.00 77.62 98 ARG A N 1
ATOM 745 C CA . ARG A 1 98 ? -9.178 -1.576 39.014 1.00 77.62 98 ARG A CA 1
ATOM 746 C C . ARG A 1 98 ? -9.398 -2.879 39.781 1.00 77.62 98 ARG A C 1
ATOM 748 O O . ARG A 1 98 ? -9.214 -2.899 40.992 1.00 77.62 98 ARG A O 1
ATOM 755 N N . ASN A 1 99 ? -9.774 -3.950 39.084 1.00 80.12 99 ASN A N 1
ATOM 756 C CA . ASN A 1 99 ? -10.112 -5.243 39.683 1.00 80.12 99 ASN A CA 1
ATOM 757 C C . ASN A 1 99 ? -8.991 -6.283 39.544 1.00 80.12 99 ASN A C 1
ATOM 759 O O . ASN A 1 99 ? -9.237 -7.470 39.757 1.00 80.12 99 ASN A O 1
ATOM 763 N N . LYS A 1 100 ? -7.768 -5.870 39.182 1.00 73.88 100 LYS A N 1
ATOM 764 C CA . LYS A 1 100 ? -6.622 -6.781 39.120 1.00 73.88 100 LYS A CA 1
ATOM 765 C C . LYS A 1 100 ? -6.356 -7.323 40.533 1.00 73.88 100 LYS A C 1
ATOM 767 O O . LYS A 1 100 ? -6.006 -6.529 41.407 1.00 73.88 100 LYS A O 1
ATOM 772 N N . PRO A 1 101 ? -6.525 -8.635 40.790 1.00 75.25 101 PRO A N 1
ATOM 773 C CA . PRO A 1 101 ? -6.233 -9.184 42.105 1.00 75.25 101 PRO A CA 1
ATOM 774 C C . PRO A 1 101 ? -4.745 -8.966 42.418 1.00 75.25 101 PRO A C 1
ATOM 776 O O . PRO A 1 101 ? -3.921 -9.007 41.493 1.00 75.25 101 PRO A O 1
ATOM 779 N N . PRO A 1 102 ? -4.382 -8.709 43.687 1.00 72.38 102 PRO A N 1
ATOM 780 C CA . PRO A 1 102 ? -2.984 -8.592 44.073 1.00 72.38 102 PRO A CA 1
ATOM 781 C C . PRO A 1 102 ? -2.268 -9.875 43.646 1.00 72.38 102 PRO A C 1
ATOM 783 O O . PRO A 1 102 ? -2.713 -10.972 43.984 1.00 72.38 102 PRO A O 1
ATOM 786 N N . SER A 1 103 ? -1.203 -9.751 42.846 1.00 70.31 103 SER A N 1
ATOM 787 C CA . SER A 1 103 ? -0.414 -10.921 42.472 1.00 70.31 103 SER A CA 1
ATOM 788 C C . SER A 1 103 ? 0.210 -11.469 43.746 1.00 70.31 103 SER A C 1
ATOM 790 O O . SER A 1 103 ? 1.031 -10.789 44.364 1.00 70.31 103 SER A O 1
ATOM 792 N N . SER A 1 104 ? -0.212 -12.662 44.155 1.00 67.31 104 SER A N 1
ATOM 793 C CA . SER A 1 104 ? 0.427 -13.403 45.234 1.00 67.31 104 SER A CA 1
ATOM 794 C C . SER A 1 104 ? 1.836 -13.784 44.773 1.00 67.31 104 SER A C 1
ATOM 796 O O . SER A 1 104 ? 1.998 -14.769 44.051 1.00 67.31 104 SER A O 1
ATOM 798 N N . ASN A 1 105 ? 2.815 -12.950 45.120 1.00 64.75 105 ASN A N 1
ATOM 799 C CA . ASN A 1 105 ? 4.232 -13.308 45.123 1.00 64.75 105 ASN A CA 1
ATOM 800 C C . ASN A 1 105 ? 4.577 -13.950 46.464 1.00 64.75 105 ASN A C 1
ATOM 802 O O . ASN A 1 105 ? 4.037 -13.464 47.486 1.00 64.75 105 ASN A O 1
#

Secondary structure (DSSP, 8-state):
--HHHHHHHHHHHHHHHHHHHHHHHTSS-HHHHHHHHHHHHHHHHHHHHHHH-TTS-HHHHHHHHHHHHHHHHHHHHHHHHHHHHTSPPHHHHHHHHHS------

Foldseek 3Di:
DDPQLVVLVVQLVVLLVVLLVCLLVVVDDLVVSLVVQLVSQLVSQLSNQCVPCVVPDSVVSNVVSNVVSNVSSVVSSVVSNVVSVPDDDPVVVVVCVVPVPPPDD

Sequence (105 aa):
MNALSILFLLIFFLILFLTYVIVRRGWLDLTTSAGLCAVMSIFTLIGFGLSREPALALVHAILAAVVIGLIFTGAIIVMASFFRVNEPGEAEKAYLSRNKPPSSN

pLDDT: mean 87.05, std 8.87, range [63.72, 97.0]

Radius of gyration: 19.67 Å; chains: 1; bounding box: 34×22×67 Å